Protein AF-A0A8J6IQL5-F1 (afdb_monomer)

Organism: NCBI:txid2041842

Mean predicted aligned error: 4.83 Å

Structure (mmCIF, N/CA/C/O backbone):
data_A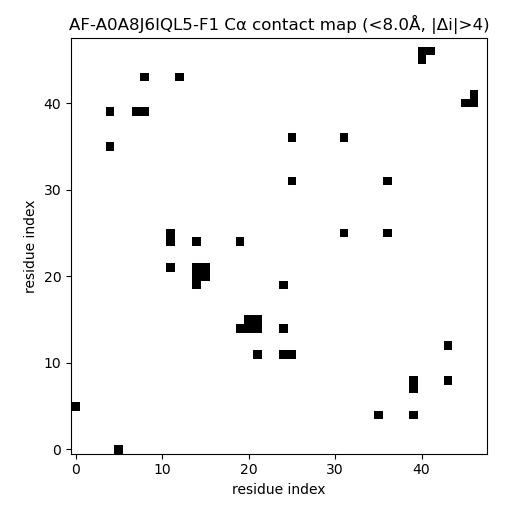F-A0A8J6IQL5-F1
#
_entry.id   AF-A0A8J6IQL5-F1
#
loop_
_atom_site.group_PDB
_atom_site.id
_atom_site.type_symbol
_atom_site.label_atom_id
_atom_site.label_alt_id
_atom_site.label_comp_id
_atom_site.label_asym_id
_atom_site.label_entity_id
_atom_site.label_seq_id
_atom_site.pdbx_PDB_ins_code
_atom_site.Cartn_x
_atom_site.Cartn_y
_atom_site.Cartn_z
_atom_site.occupancy
_atom_site.B_iso_or_equiv
_atom_site.auth_seq_id
_atom_site.auth_comp_id
_atom_site.auth_asym_id
_atom_site.auth_atom_id
_atom_site.pdbx_PDB_model_num
ATOM 1 N N . MET A 1 1 ? 9.395 5.485 -4.000 1.00 58.19 1 MET A N 1
ATOM 2 C CA . MET A 1 1 ? 8.285 6.427 -4.295 1.00 58.19 1 MET A CA 1
ATOM 3 C C . MET A 1 1 ? 8.343 7.016 -5.708 1.00 58.19 1 MET A C 1
ATOM 5 O O . MET A 1 1 ? 8.851 8.115 -5.929 1.00 58.19 1 MET A O 1
ATOM 9 N N . THR A 1 2 ? 7.777 6.291 -6.674 1.00 77.81 2 THR A N 1
ATOM 10 C CA . THR A 1 2 ? 7.444 6.801 -8.017 1.00 77.81 2 THR A CA 1
ATOM 11 C C . THR A 1 2 ? 6.212 7.724 -7.954 1.00 77.81 2 THR A C 1
ATOM 13 O O . THR A 1 2 ? 5.486 7.752 -6.956 1.00 77.81 2 THR A O 1
ATOM 16 N N . ALA A 1 3 ? 5.943 8.505 -9.009 1.00 82.75 3 ALA A N 1
ATOM 17 C CA . ALA A 1 3 ? 4.759 9.377 -9.056 1.00 82.75 3 ALA A CA 1
ATOM 18 C C 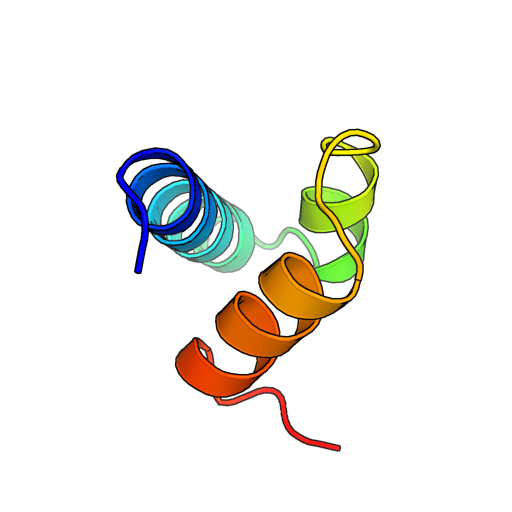. ALA A 1 3 ? 3.440 8.589 -8.922 1.00 82.75 3 ALA A C 1
ATOM 20 O O . ALA A 1 3 ? 2.490 9.080 -8.319 1.00 82.75 3 ALA A O 1
ATOM 21 N N . MET A 1 4 ? 3.411 7.357 -9.435 1.00 81.38 4 MET A N 1
ATOM 22 C CA . MET A 1 4 ? 2.259 6.463 -9.354 1.00 81.38 4 MET A CA 1
ATOM 23 C C . MET A 1 4 ? 2.019 5.967 -7.923 1.00 81.38 4 MET A C 1
ATOM 25 O O . MET A 1 4 ? 0.907 6.101 -7.422 1.00 81.38 4 MET A O 1
ATOM 29 N N . LEU A 1 5 ? 3.068 5.527 -7.220 1.00 82.56 5 LEU A N 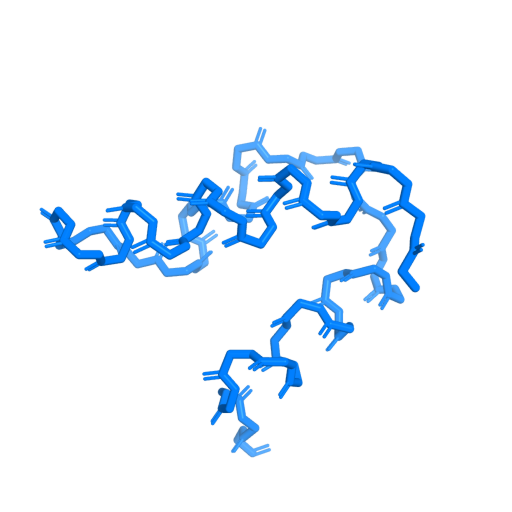1
ATOM 30 C CA . LEU A 1 5 ? 2.998 5.121 -5.810 1.00 82.56 5 LEU A CA 1
ATOM 31 C C . LEU A 1 5 ? 2.449 6.222 -4.894 1.00 82.56 5 LEU A C 1
ATOM 33 O O . LEU A 1 5 ? 1.622 5.954 -4.027 1.00 82.56 5 LEU A O 1
ATOM 37 N N . ARG A 1 6 ? 2.838 7.483 -5.126 1.00 84.56 6 ARG A N 1
ATOM 38 C CA . ARG A 1 6 ? 2.287 8.629 -4.381 1.00 84.56 6 ARG A CA 1
ATOM 39 C C . ARG A 1 6 ? 0.784 8.806 -4.583 1.00 84.56 6 ARG A C 1
ATOM 41 O O . ARG A 1 6 ? 0.093 9.213 -3.652 1.00 84.56 6 ARG A O 1
ATOM 48 N N . ILE A 1 7 ? 0.285 8.547 -5.792 1.00 87.25 7 ILE A N 1
ATOM 49 C CA . ILE A 1 7 ? -1.150 8.620 -6.087 1.00 87.25 7 ILE A CA 1
ATOM 50 C C . ILE A 1 7 ? -1.864 7.473 -5.382 1.00 87.25 7 ILE A C 1
ATOM 52 O O . ILE A 1 7 ? -2.842 7.726 -4.686 1.00 87.25 7 ILE A O 1
ATOM 56 N N . VAL A 1 8 ? -1.349 6.247 -5.507 1.00 85.38 8 VAL A N 1
ATOM 57 C CA . VAL A 1 8 ? -1.960 5.068 -4.884 1.00 85.38 8 VAL A CA 1
ATOM 5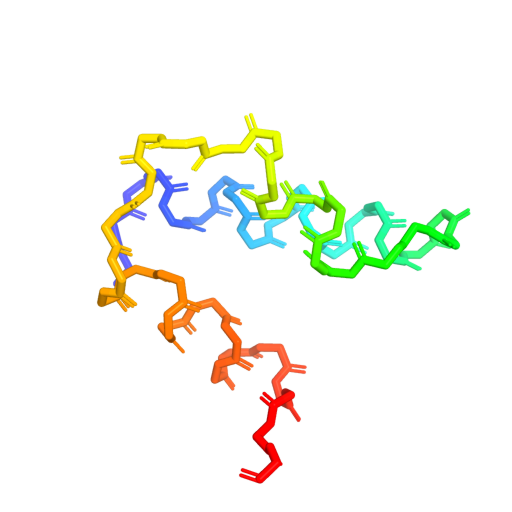8 C C . VAL A 1 8 ? -1.987 5.209 -3.366 1.00 85.38 8 VAL A C 1
ATOM 60 O O . VAL A 1 8 ? -3.049 5.048 -2.787 1.00 85.38 8 VAL A O 1
ATOM 63 N N . CYS A 1 9 ? -0.893 5.627 -2.725 1.00 85.12 9 CYS A N 1
ATOM 64 C CA . CYS A 1 9 ? -0.863 5.869 -1.279 1.00 85.12 9 CYS A CA 1
ATOM 65 C C . CYS A 1 9 ? -1.953 6.869 -0.842 1.00 85.12 9 CYS A C 1
ATOM 67 O O . CYS A 1 9 ? -2.716 6.598 0.082 1.00 85.12 9 CYS A O 1
ATOM 69 N N . ARG A 1 10 ? -2.141 7.966 -1.592 1.00 87.88 10 ARG A N 1
ATOM 70 C CA . ARG A 1 10 ? -3.230 8.933 -1.350 1.00 87.88 10 ARG A CA 1
ATOM 71 C C . ARG A 1 10 ? -4.628 8.358 -1.552 1.00 87.88 10 ARG A C 1
ATOM 73 O O . ARG A 1 10 ? -5.548 8.739 -0.828 1.00 87.88 10 ARG A O 1
ATOM 80 N N . VAL A 1 11 ? -4.817 7.530 -2.577 1.00 88.44 11 VAL A N 1
ATOM 81 C CA . VAL A 1 11 ? -6.109 6.889 -2.857 1.00 88.44 11 VAL A CA 1
ATOM 82 C C . VAL A 1 11 ? -6.432 5.891 -1.757 1.00 88.44 11 VAL A C 1
ATOM 84 O O . VAL A 1 11 ? -7.546 5.913 -1.245 1.00 88.44 11 VAL A O 1
ATOM 87 N N . VAL A 1 12 ? -5.452 5.085 -1.356 1.00 87.38 12 VAL A N 1
ATOM 88 C CA . VAL A 1 12 ? -5.576 4.123 -0.265 1.00 87.38 12 VAL A CA 1
ATOM 89 C C . VAL A 1 12 ? -5.874 4.847 1.045 1.00 87.38 12 VAL A C 1
ATOM 91 O O . VAL A 1 12 ? -6.866 4.522 1.677 1.00 87.38 12 VAL A O 1
ATOM 94 N N . GLU A 1 13 ? -5.137 5.899 1.418 1.00 86.12 13 GLU A N 1
ATOM 95 C CA . GLU A 1 13 ? -5.461 6.713 2.602 1.00 86.12 13 GLU A CA 1
ATOM 96 C C . GLU A 1 13 ? -6.896 7.259 2.578 1.00 86.12 13 GLU A C 1
ATOM 98 O O . GLU A 1 13 ? -7.579 7.269 3.605 1.00 86.12 13 GLU A O 1
ATOM 103 N N . ARG A 1 14 ? -7.361 7.741 1.417 1.00 89.56 14 ARG A N 1
ATOM 104 C CA . ARG A 1 14 ? -8.733 8.243 1.269 1.00 89.56 14 ARG A CA 1
ATOM 105 C C . ARG A 1 14 ? -9.763 7.136 1.427 1.00 89.56 14 ARG A C 1
ATOM 107 O O . ARG A 1 14 ? -10.667 7.284 2.239 1.00 89.56 14 ARG A O 1
ATOM 114 N N . ARG A 1 15 ? -9.604 6.037 0.695 1.00 88.25 15 ARG A N 1
ATOM 115 C CA . ARG A 1 15 ? -10.547 4.918 0.711 1.00 88.25 15 ARG A CA 1
ATOM 116 C C . ARG A 1 15 ? -10.589 4.230 2.071 1.00 88.25 15 ARG A C 1
ATOM 118 O O . ARG A 1 15 ? -11.674 3.998 2.590 1.00 88.25 15 ARG A O 1
ATOM 125 N N . THR A 1 16 ? -9.441 4.034 2.714 1.00 85.19 16 THR A N 1
ATOM 126 C CA . THR A 1 16 ? -9.375 3.509 4.084 1.00 85.19 16 THR A CA 1
ATOM 127 C C . THR A 1 16 ? -10.104 4.418 5.076 1.00 85.19 16 THR A C 1
ATOM 129 O O . THR A 1 16 ? -10.804 3.930 5.959 1.00 85.19 16 THR A O 1
ATOM 132 N N . LYS A 1 17 ? -10.028 5.749 4.914 1.00 84.88 17 LYS A N 1
ATOM 133 C CA . LYS A 1 17 ? -10.832 6.695 5.714 1.00 84.88 17 LYS A CA 1
ATOM 134 C C . LYS A 1 17 ? -12.331 6.640 5.416 1.00 84.88 17 LYS A C 1
ATOM 136 O O . LYS A 1 17 ? -13.119 6.961 6.300 1.00 84.88 17 LYS A O 1
ATOM 141 N N . GLU A 1 18 ? -12.721 6.261 4.206 1.00 87.88 18 GLU A N 1
ATOM 142 C CA . GLU A 1 18 ? -14.121 6.030 3.825 1.00 87.88 18 GLU A CA 1
ATOM 143 C C . GLU A 1 18 ? -14.651 4.666 4.310 1.00 87.88 18 GLU A C 1
ATOM 145 O O . GLU A 1 18 ? -15.853 4.420 4.228 1.00 87.88 18 GLU A O 1
ATOM 150 N N . GLY A 1 19 ? -13.787 3.815 4.878 1.00 86.69 19 GLY A N 1
ATOM 151 C CA . GLY A 1 19 ? -14.140 2.500 5.422 1.00 86.69 19 GLY A CA 1
ATOM 152 C C . GLY A 1 19 ? -13.880 1.327 4.474 1.00 86.69 19 GLY A C 1
ATOM 153 O O . GLY A 1 19 ? -14.271 0.208 4.790 1.00 86.69 19 GLY A O 1
ATOM 154 N N . GLU A 1 20 ? -13.223 1.561 3.337 1.00 86.19 20 GLU A N 1
ATOM 155 C CA . GLU A 1 20 ? -12.777 0.503 2.424 1.00 86.19 20 GLU A CA 1
ATOM 156 C C . GLU A 1 20 ? -11.514 -0.192 2.948 1.00 86.19 20 GLU A C 1
ATOM 158 O O . GLU A 1 20 ? -10.619 0.438 3.515 1.00 86.19 20 GLU A O 1
ATOM 163 N N . SER A 1 21 ? -11.407 -1.501 2.725 1.00 84.94 21 SER A N 1
ATOM 164 C CA . SER A 1 21 ? -10.213 -2.260 3.096 1.00 84.94 21 SER A CA 1
ATOM 165 C C . SER A 1 21 ? -9.090 -2.051 2.085 1.00 84.94 21 SER A C 1
ATOM 167 O O . SER A 1 21 ? -9.305 -2.098 0.877 1.00 84.94 21 SER A O 1
ATOM 169 N N . LEU A 1 22 ? -7.860 -1.906 2.581 1.00 81.69 22 LEU A N 1
ATOM 170 C CA . LEU A 1 22 ? -6.652 -1.763 1.764 1.00 81.69 22 LEU A CA 1
ATOM 171 C C . LEU A 1 22 ? -6.539 -2.838 0.670 1.00 81.69 22 LEU A C 1
ATOM 173 O O . LEU A 1 22 ? -6.151 -2.531 -0.452 1.00 81.69 22 LEU A O 1
ATOM 177 N N . GLU A 1 23 ? -6.911 -4.078 0.984 1.00 82.12 23 GLU A N 1
ATOM 178 C CA . GLU A 1 23 ? -6.928 -5.190 0.030 1.00 82.12 23 GLU A CA 1
ATOM 179 C C . GLU A 1 23 ? -7.893 -4.949 -1.135 1.00 82.12 23 GLU A C 1
ATOM 181 O O . GLU A 1 23 ? -7.506 -5.155 -2.280 1.00 82.12 23 GLU A O 1
ATOM 186 N N . GLN A 1 24 ? -9.096 -4.427 -0.873 1.00 86.12 24 GLN A N 1
ATOM 187 C CA . GLN A 1 24 ? -10.047 -4.060 -1.927 1.00 86.12 24 GLN A CA 1
ATOM 188 C C . GLN A 1 24 ? -9.533 -2.900 -2.778 1.00 86.12 24 GLN A C 1
ATOM 190 O O . GLN A 1 24 ? -9.694 -2.901 -3.997 1.00 86.12 24 GLN A O 1
ATOM 195 N N . VAL A 1 25 ? -8.864 -1.925 -2.155 1.00 86.50 25 VAL A N 1
ATOM 196 C CA . VAL A 1 25 ? -8.243 -0.827 -2.902 1.00 86.50 25 VAL A CA 1
ATOM 197 C C . VAL A 1 25 ? -7.134 -1.348 -3.807 1.00 86.50 25 VAL A C 1
ATOM 199 O O . VAL A 1 25 ? -7.044 -0.917 -4.948 1.00 86.50 25 VAL A O 1
ATOM 202 N N . LEU A 1 26 ? -6.298 -2.264 -3.316 1.00 83.19 26 LEU A N 1
ATOM 203 C CA . LEU A 1 26 ? -5.214 -2.872 -4.086 1.00 83.19 26 LEU A CA 1
ATOM 204 C C . LEU A 1 26 ? -5.727 -3.765 -5.223 1.00 83.19 26 LEU A C 1
ATOM 206 O O . LEU A 1 26 ? -5.109 -3.775 -6.285 1.00 83.19 26 LEU A O 1
ATOM 210 N N . ASP A 1 27 ? -6.849 -4.462 -5.028 1.00 84.25 27 ASP A N 1
ATOM 211 C CA . ASP A 1 27 ? -7.492 -5.295 -6.054 1.00 84.25 27 ASP A CA 1
ATOM 212 C C . ASP A 1 27 ? -7.948 -4.465 -7.273 1.00 84.25 27 ASP A C 1
ATOM 214 O O . ASP A 1 27 ? -7.822 -4.900 -8.417 1.00 84.25 27 ASP A O 1
ATOM 218 N N . ASP A 1 28 ? -8.345 -3.205 -7.050 1.00 86.50 28 ASP A N 1
ATOM 219 C CA . ASP A 1 28 ? -8.678 -2.228 -8.104 1.00 86.50 28 ASP A CA 1
ATOM 220 C C . ASP A 1 28 ? -7.456 -1.836 -8.968 1.00 86.50 28 ASP A C 1
ATOM 222 O O . ASP A 1 28 ? -7.591 -1.279 -10.062 1.00 86.50 28 ASP A O 1
ATOM 226 N N . TYR A 1 29 ? -6.239 -2.164 -8.513 1.00 83.75 29 TYR A N 1
ATOM 227 C CA . TYR A 1 29 ? -4.974 -1.871 -9.186 1.00 83.75 29 TYR A CA 1
ATOM 228 C C . TYR A 1 29 ? -4.195 -3.143 -9.573 1.00 83.75 29 TYR A C 1
ATOM 230 O O . TYR A 1 29 ? -3.052 -3.329 -9.145 1.00 83.75 29 TYR A O 1
ATOM 238 N N . PRO A 1 30 ? -4.697 -3.964 -10.517 1.00 78.19 30 PRO A N 1
ATOM 239 C CA . PRO A 1 30 ? -4.011 -5.179 -10.980 1.00 78.19 30 PRO A CA 1
ATOM 240 C C . PRO A 1 30 ? -2.702 -4.899 -11.741 1.00 78.19 30 PRO A C 1
ATOM 242 O O . PRO A 1 30 ? -1.988 -5.818 -12.134 1.00 78.19 30 PRO A O 1
ATOM 245 N N . ARG A 1 31 ? -2.399 -3.622 -12.009 1.00 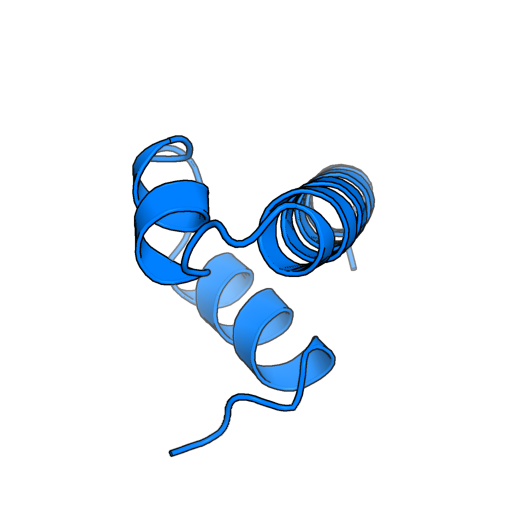82.94 31 ARG A N 1
ATOM 246 C CA . ARG A 1 31 ? -1.158 -3.168 -12.651 1.00 82.94 31 ARG A CA 1
ATOM 247 C C . ARG A 1 31 ? -0.037 -2.855 -11.662 1.00 82.94 31 ARG A C 1
ATOM 249 O O . ARG A 1 31 ? 1.066 -2.571 -12.120 1.00 82.94 31 ARG A O 1
ATOM 256 N N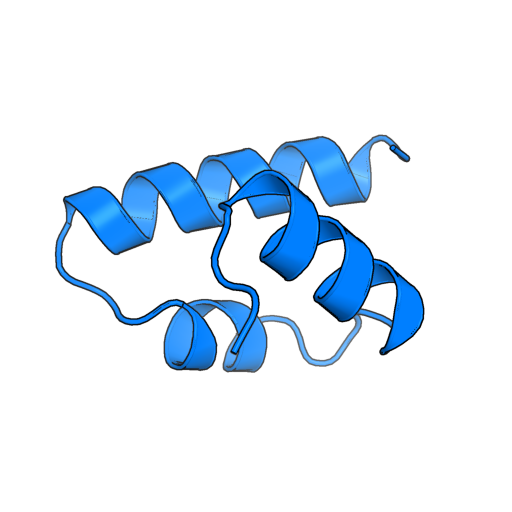 . LEU A 1 32 ? -0.308 -2.857 -10.355 1.00 82.31 32 LEU A N 1
ATOM 257 C CA . LEU A 1 32 ? 0.739 -2.684 -9.355 1.00 82.31 32 LEU A CA 1
ATOM 258 C C . LEU A 1 32 ? 1.616 -3.928 -9.316 1.00 82.31 32 LEU A C 1
ATOM 260 O O . LEU A 1 32 ? 1.131 -5.058 -9.263 1.00 82.31 32 LEU A O 1
ATOM 264 N N . THR A 1 33 ? 2.923 -3.710 -9.319 1.00 84.50 33 THR A N 1
ATOM 265 C CA . THR A 1 33 ? 3.865 -4.793 -9.054 1.00 84.50 33 THR A CA 1
ATOM 266 C C . THR A 1 33 ? 3.833 -5.175 -7.572 1.00 84.50 33 THR A C 1
ATOM 268 O O . THR A 1 33 ? 3.548 -4.330 -6.721 1.00 84.50 33 THR A O 1
ATOM 271 N N . PRO A 1 34 ? 4.145 -6.434 -7.217 1.00 83.12 34 PRO A N 1
ATOM 272 C CA . PRO A 1 34 ? 4.164 -6.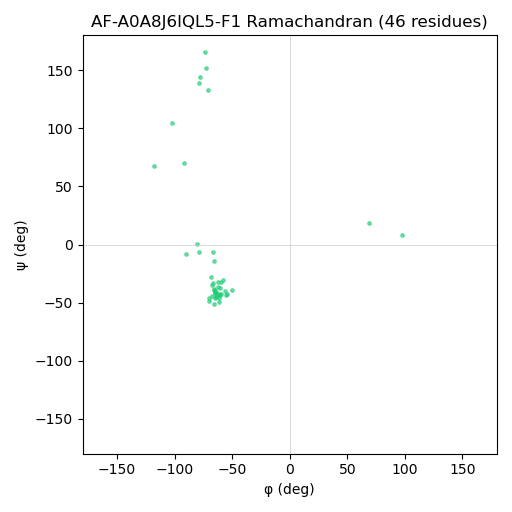864 -5.819 1.00 83.12 34 PRO A CA 1
ATOM 273 C C . PRO A 1 34 ? 5.134 -6.041 -4.954 1.00 83.12 34 PRO A C 1
ATOM 275 O O . PR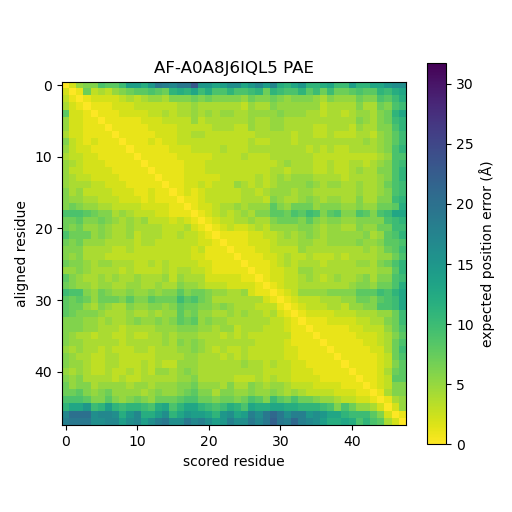O A 1 34 ? 4.856 -5.821 -3.778 1.00 83.12 34 PRO A O 1
ATOM 278 N N . GLU A 1 35 ? 6.227 -5.528 -5.532 1.00 84.38 35 GLU A N 1
ATOM 279 C CA . GLU A 1 35 ? 7.152 -4.605 -4.857 1.00 84.38 35 GLU A CA 1
ATOM 280 C C . GLU A 1 35 ? 6.473 -3.278 -4.490 1.00 84.38 35 GLU A C 1
ATOM 282 O O . GLU A 1 35 ? 6.576 -2.823 -3.353 1.00 84.38 35 GLU A O 1
ATOM 287 N N . GLU A 1 36 ? 5.714 -2.691 -5.418 1.00 85.44 36 GLU A N 1
ATOM 288 C CA . GLU A 1 36 ? 4.960 -1.458 -5.179 1.00 85.44 36 GLU A CA 1
ATOM 289 C C . GLU A 1 36 ? 3.860 -1.655 -4.131 1.00 85.44 36 GLU A C 1
ATOM 291 O O . GLU A 1 36 ? 3.693 -0.815 -3.248 1.00 85.44 36 GLU A O 1
ATOM 296 N N . VAL A 1 37 ? 3.142 -2.782 -4.181 1.00 84.00 37 VAL A N 1
ATOM 297 C CA . VAL A 1 37 ? 2.142 -3.143 -3.162 1.00 84.00 37 VAL A CA 1
ATOM 298 C C . VAL A 1 37 ? 2.787 -3.256 -1.783 1.00 84.00 37 VAL A C 1
ATOM 300 O O . VAL A 1 37 ? 2.235 -2.759 -0.800 1.00 84.00 37 VAL A O 1
ATOM 303 N N . SER A 1 38 ? 3.962 -3.881 -1.708 1.00 85.50 38 SER A N 1
ATOM 304 C CA . SER A 1 38 ? 4.702 -4.013 -0.457 1.00 85.50 38 SER A CA 1
ATOM 305 C C . SER A 1 38 ? 5.177 -2.656 0.071 1.00 85.50 38 SER A C 1
ATOM 307 O O . SER A 1 38 ? 5.089 -2.418 1.273 1.00 85.50 38 SER A O 1
ATOM 309 N N . GLU A 1 39 ? 5.620 -1.746 -0.806 1.00 85.81 39 GLU A N 1
ATOM 310 C CA . GLU A 1 39 ? 6.017 -0.379 -0.434 1.00 85.81 39 GLU A CA 1
ATOM 311 C C . GLU A 1 39 ? 4.814 0.414 0.115 1.00 85.81 39 GLU A C 1
ATOM 313 O O . GLU A 1 39 ? 4.927 1.075 1.144 1.00 85.81 39 GLU A O 1
ATOM 318 N N . ILE A 1 40 ? 3.629 0.279 -0.496 1.00 84.00 40 ILE A N 1
ATOM 319 C CA . ILE A 1 40 ? 2.384 0.910 -0.018 1.00 84.00 40 ILE A CA 1
ATOM 320 C C . ILE A 1 40 ? 1.964 0.356 1.352 1.00 84.00 40 ILE A C 1
ATOM 322 O O . ILE A 1 40 ? 1.626 1.130 2.246 1.00 84.00 40 ILE A O 1
ATOM 326 N N . 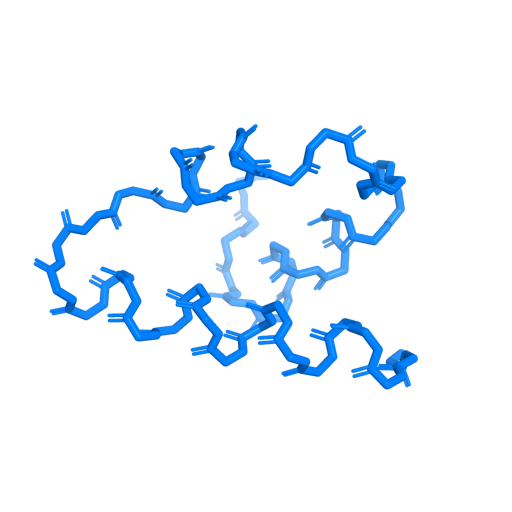LYS A 1 41 ? 1.993 -0.973 1.534 1.00 83.31 41 LYS A N 1
ATOM 327 C CA . LYS A 1 41 ? 1.664 -1.626 2.815 1.00 83.31 41 LYS A CA 1
ATOM 328 C C . LYS A 1 41 ? 2.608 -1.189 3.936 1.00 83.31 41 LYS A C 1
ATOM 330 O O . LYS A 1 41 ? 2.144 -0.875 5.032 1.00 83.31 41 LYS A O 1
ATOM 335 N N . ALA A 1 42 ? 3.907 -1.118 3.641 1.00 84.75 42 ALA A N 1
ATOM 336 C CA . ALA A 1 42 ? 4.922 -0.661 4.583 1.00 84.75 42 ALA A CA 1
ATOM 337 C C . ALA A 1 42 ? 4.709 0.806 4.993 1.00 84.75 42 ALA A C 1
ATOM 339 O O . ALA A 1 42 ? 4.749 1.120 6.180 1.00 84.75 42 ALA A O 1
ATOM 340 N N . GLU A 1 43 ? 4.417 1.690 4.037 1.00 83.31 43 GLU A N 1
ATOM 341 C CA . GLU A 1 43 ? 4.173 3.116 4.303 1.00 83.31 43 GLU A CA 1
ATOM 342 C C . GLU A 1 43 ? 2.900 3.366 5.115 1.00 83.31 43 GLU A C 1
ATOM 344 O O . GLU A 1 43 ? 2.850 4.274 5.942 1.00 83.31 43 GLU A O 1
ATOM 349 N N . LEU A 1 44 ? 1.874 2.539 4.921 1.00 78.44 44 LEU A N 1
ATOM 350 C CA . LEU A 1 44 ? 0.632 2.607 5.692 1.00 78.44 44 LEU A CA 1
ATOM 351 C C . LEU A 1 44 ? 0.743 1.934 7.068 1.00 78.44 44 LEU A C 1
ATOM 353 O O . LEU A 1 44 ? -0.229 1.930 7.822 1.00 78.44 44 LEU A O 1
ATOM 357 N N . GLY A 1 45 ? 1.911 1.378 7.411 1.00 72.88 45 GLY A N 1
ATOM 358 C CA . GLY A 1 45 ? 2.153 0.718 8.693 1.00 72.88 45 GLY A CA 1
ATOM 359 C C . GLY A 1 45 ? 1.386 -0.595 8.865 1.00 72.88 45 GLY A C 1
ATOM 360 O O . GLY A 1 45 ? 1.227 -1.065 9.988 1.00 72.88 45 GLY A O 1
ATOM 361 N N . MET A 1 46 ? 0.910 -1.188 7.767 1.00 66.31 46 MET A N 1
ATOM 362 C CA . MET A 1 46 ? 0.269 -2.502 7.743 1.00 66.31 46 MET A CA 1
ATOM 363 C C . MET A 1 46 ? 1.337 -3.564 7.475 1.00 66.31 46 MET A C 1
ATOM 365 O O . MET A 1 46 ? 1.427 -4.124 6.384 1.00 66.31 46 MET A O 1
ATOM 369 N N . VAL A 1 47 ? 2.203 -3.773 8.465 1.00 49.91 47 VAL A N 1
ATOM 370 C CA . VAL A 1 47 ? 3.151 -4.888 8.497 1.00 49.91 47 VAL A CA 1
ATOM 371 C C . VAL A 1 47 ? 2.564 -5.913 9.464 1.00 49.91 47 VAL A C 1
ATOM 373 O O . VAL A 1 47 ? 2.548 -5.664 10.668 1.00 49.91 47 VAL A O 1
ATOM 376 N N . GLU A 1 48 ? 2.011 -7.005 8.932 1.00 44.38 48 GLU A N 1
ATOM 377 C CA . GLU A 1 48 ? 1.784 -8.235 9.710 1.00 44.38 48 GLU A CA 1
ATOM 378 C C . GLU A 1 48 ? 3.099 -9.000 9.890 1.00 44.38 48 GLU A C 1
ATOM 380 O O . GLU A 1 48 ? 3.883 -9.067 8.911 1.00 44.38 48 GLU A O 1
#

Foldseek 3Di:
DPPVLVVLLVVLVVVVVVVDDSVVSVVVCPVDDPVSSVVSCVVVVVDD

Radius of gyration: 9.75 Å; Cα contacts (8 Å, |Δi|>4): 23; chains: 1; bounding box: 22×18×22 Å

Sequence (48 aa):
MTAMLRIVCRVVERRTKEGESLEQVLDDYPRLTPEEVSEIKAELGMVE

InterPro domains:
  IPR007367 VapB45-like, C-terminal [PF04255] (6-39)

pLDDT: mean 81.79, std 9.01, range [44.38, 89.56]

Secondary structure (DSSP, 8-state):
--HHHHHHHHHHHHHHHHT--HHHHHHT-TTS-HHHHHHHHHHTT---

Solvent-accessible surface area (backbone atoms only — not comparable to full-atom values): 2950 Å² total; per-residue (Å²): 135,55,79,63,52,57,49,48,47,52,49,42,58,50,39,45,72,75,70,45,54,66,67,63,56,49,63,78,41,81,83,59,49,72,69,56,50,50,52,47,33,54,75,71,68,62,73,131